Protein AF-A0A534C263-F1 (afdb_monomer)

pLDDT: mean 97.13, std 2.36, range [83.31, 98.56]

Mean predicted aligned error: 2.04 Å

Solvent-accessible surface area (backbone atoms only — not comparable to full-atom values): 2841 Å² total; per-residue (Å²): 94,81,45,80,39,74,46,29,81,40,76,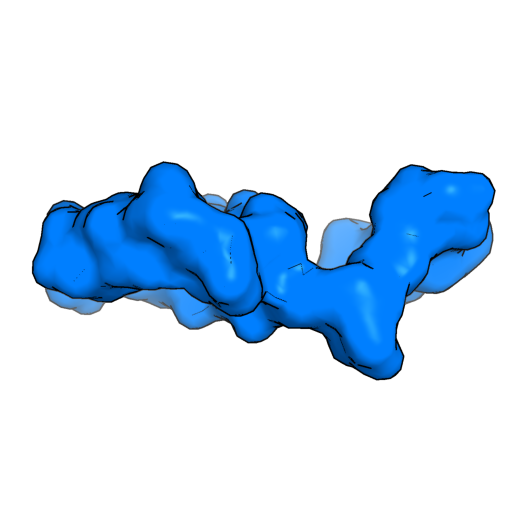64,33,45,50,49,63,73,65,55,55,92,75,47,51,72,50,70,31,32,60,92,78,50,47,83,86,39,65,68,61,46,60,73,74,103

Nearest PDB structures (foldseek):
  3d7l-assembly3_G  TM=8.274E-01  e=7.975E-02  Listeria innocua
  4b8w-assembly1_B  TM=8.757E-01  e=4.207E-01  Homo sapiens
  4yrd-assembly1_A  TM=6.988E-01  e=2.550E+00  Staphylococcus aureus subsp. aureus Mu50
  4yrd-assembly1_B  TM=6.962E-01  e=2.733E+00  Staphylococcus aureus subsp. aureus Mu50

Sequence (46 aa):
MKALITGAGGQVGRALLKAAPSHVDVSAVTREQLDIRDANAVGRMV

Structure (mmCIF, N/CA/C/O backbone):
data_AF-A0A534C263-F1
#
_entry.id   AF-A0A534C263-F1
#
loop_
_atom_site.group_PDB
_atom_site.id
_atom_site.type_symbol
_atom_site.label_atom_id
_atom_site.label_alt_id
_atom_site.label_comp_id
_atom_site.label_asym_id
_atom_site.label_entity_id
_atom_site.label_seq_id
_atom_site.pdbx_PDB_ins_code
_atom_site.Cartn_x
_atom_site.Cartn_y
_atom_site.Cartn_z
_atom_site.occupancy
_atom_site.B_iso_or_equiv
_atom_site.auth_seq_id
_atom_site.auth_comp_id
_atom_site.auth_asym_id
_atom_site.auth_atom_id
_atom_site.pdbx_PDB_model_num
ATOM 1 N N . MET A 1 1 ? -10.545 -6.414 10.567 1.00 93.25 1 MET A N 1
ATOM 2 C CA . MET A 1 1 ? -10.717 -6.651 9.109 1.00 93.25 1 MET A CA 1
ATOM 3 C C . MET A 1 1 ? -9.359 -6.474 8.443 1.00 93.25 1 MET A C 1
ATOM 5 O O . MET A 1 1 ? -8.590 -5.672 8.957 1.00 93.25 1 MET A O 1
ATOM 9 N N . LYS A 1 2 ? -9.044 -7.210 7.369 1.00 96.62 2 LYS A N 1
ATOM 10 C CA . LYS A 1 2 ? -7.780 -7.058 6.628 1.00 96.62 2 LYS A CA 1
ATOM 11 C C . LYS A 1 2 ? -8.026 -6.370 5.291 1.00 96.62 2 LYS A C 1
ATOM 13 O O . LYS A 1 2 ? -8.998 -6.706 4.620 1.00 96.62 2 LYS A O 1
ATOM 18 N N . ALA A 1 3 ? -7.162 -5.429 4.926 1.00 97.06 3 ALA A N 1
ATOM 19 C CA . ALA A 1 3 ? -7.228 -4.719 3.655 1.00 97.06 3 ALA A CA 1
ATOM 20 C C . ALA A 1 3 ? -5.849 -4.675 2.983 1.00 97.06 3 ALA A C 1
ATOM 22 O O . ALA A 1 3 ? -4.847 -4.378 3.631 1.00 97.06 3 ALA A O 1
ATOM 23 N N . LEU A 1 4 ? -5.815 -4.936 1.676 1.00 97.31 4 LEU A N 1
ATOM 24 C CA . LEU A 1 4 ? -4.635 -4.762 0.830 1.00 97.31 4 LEU A CA 1
ATOM 25 C C . LEU A 1 4 ? -4.822 -3.513 -0.037 1.00 97.31 4 LEU A C 1
ATOM 27 O O . LEU A 1 4 ? -5.805 -3.406 -0.768 1.00 97.31 4 LEU A O 1
ATOM 31 N N . ILE A 1 5 ? -3.871 -2.583 0.022 1.00 97.88 5 ILE A N 1
ATOM 32 C CA . ILE A 1 5 ? -3.827 -1.389 -0.826 1.00 97.88 5 ILE A CA 1
ATOM 33 C C . ILE A 1 5 ? -2.679 -1.540 -1.821 1.00 97.88 5 ILE A C 1
ATOM 35 O O . ILE A 1 5 ? -1.510 -1.432 -1.455 1.00 97.88 5 ILE A O 1
ATOM 39 N N . THR A 1 6 ? -3.003 -1.731 -3.097 1.00 97.94 6 THR A N 1
ATOM 40 C CA . THR A 1 6 ? -2.037 -1.642 -4.202 1.00 97.94 6 THR A CA 1
ATOM 41 C C . THR A 1 6 ? -1.886 -0.198 -4.673 1.00 97.94 6 THR A C 1
ATOM 43 O O . THR A 1 6 ? -2.843 0.575 -4.626 1.00 97.94 6 THR A O 1
ATOM 46 N N . GLY A 1 7 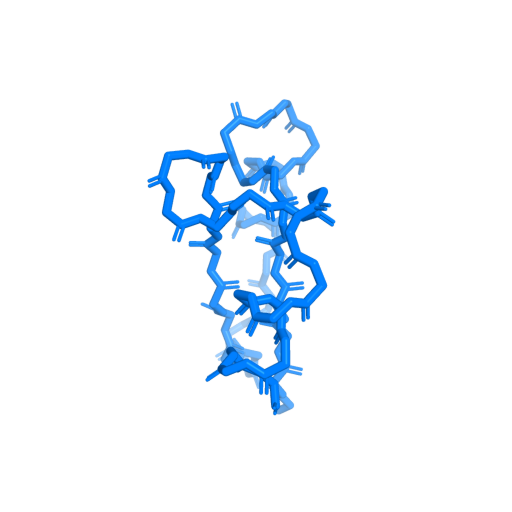? -0.706 0.187 -5.164 1.00 97.88 7 GLY A N 1
ATOM 47 C CA . GLY A 1 7 ? -0.461 1.572 -5.579 1.00 97.88 7 GLY A CA 1
ATOM 48 C C . GLY A 1 7 ? -0.392 2.538 -4.390 1.00 97.88 7 GLY A C 1
ATOM 49 O O . GLY A 1 7 ? -0.728 3.716 -4.522 1.00 97.88 7 GLY A O 1
ATOM 50 N N . ALA A 1 8 ? 0.068 2.054 -3.231 1.00 98.00 8 ALA A N 1
ATOM 51 C CA . ALA A 1 8 ? 0.151 2.818 -1.984 1.00 98.00 8 ALA A CA 1
ATOM 52 C C . ALA A 1 8 ? 1.000 4.104 -2.097 1.00 98.00 8 ALA A C 1
ATOM 54 O O . ALA A 1 8 ? 0.795 5.060 -1.352 1.00 98.00 8 ALA A O 1
ATOM 55 N N . GLY A 1 9 ? 1.912 4.163 -3.075 1.00 97.56 9 GLY A N 1
ATOM 56 C CA . GLY A 1 9 ? 2.719 5.344 -3.398 1.00 97.56 9 GLY A CA 1
ATOM 57 C C . GLY A 1 9 ? 2.001 6.422 -4.225 1.00 97.56 9 GLY A C 1
ATOM 58 O O . GLY A 1 9 ? 2.601 7.453 -4.522 1.00 97.56 9 GLY A O 1
ATOM 59 N N . GLY A 1 10 ? 0.745 6.216 -4.627 1.00 98.31 10 GLY A N 1
ATOM 60 C CA . GLY A 1 10 ? -0.075 7.219 -5.314 1.00 98.31 10 GLY A CA 1
ATOM 61 C C . GLY A 1 10 ? -0.737 8.213 -4.354 1.00 98.31 10 GLY A C 1
ATOM 62 O O . GLY A 1 10 ? -0.725 8.032 -3.138 1.00 98.31 10 GLY A O 1
ATOM 63 N N . GLN A 1 11 ? -1.354 9.270 -4.893 1.00 98.56 11 GLN A N 1
ATOM 64 C CA . GLN A 1 11 ? -2.070 10.268 -4.079 1.00 98.56 11 GLN A CA 1
ATOM 65 C C . GLN A 1 11 ? -3.202 9.623 -3.261 1.00 98.56 11 GLN A C 1
ATOM 67 O O . GLN A 1 11 ? -3.285 9.816 -2.050 1.00 98.56 11 GLN A O 1
ATOM 72 N N . VAL A 1 12 ? -4.016 8.789 -3.913 1.00 98.12 12 VAL A N 1
ATOM 73 C CA . VAL A 1 12 ? -5.133 8.083 -3.270 1.00 98.12 12 VAL A CA 1
ATOM 74 C C . VAL A 1 12 ? -4.633 7.033 -2.278 1.00 98.12 12 VAL A C 1
ATOM 76 O O . VAL A 1 12 ? -5.127 6.988 -1.159 1.00 98.12 12 VAL A O 1
ATOM 79 N N . GLY A 1 13 ? -3.614 6.242 -2.632 1.00 98.00 13 GLY A N 1
ATOM 80 C CA . GLY A 1 13 ? -3.035 5.239 -1.730 1.00 98.00 13 GLY A CA 1
ATOM 81 C C . GLY A 1 13 ? -2.533 5.845 -0.414 1.00 98.00 13 GLY A C 1
ATOM 82 O O . GLY A 1 13 ? -2.858 5.349 0.663 1.00 98.00 13 GLY A O 1
ATOM 83 N N . ARG A 1 14 ? -1.834 6.987 -0.488 1.00 98.50 14 ARG A N 1
ATOM 84 C CA . ARG A 1 14 ? -1.400 7.740 0.700 1.00 98.50 14 ARG A CA 1
ATOM 85 C C . ARG A 1 14 ? -2.573 8.288 1.514 1.00 98.50 14 ARG A C 1
ATOM 87 O O . ARG A 1 14 ? -2.535 8.233 2.741 1.00 98.50 14 ARG A O 1
ATOM 94 N N . ALA A 1 15 ? -3.606 8.812 0.853 1.00 98.56 15 ALA A N 1
ATOM 95 C CA . ALA A 1 15 ? -4.795 9.323 1.534 1.00 98.56 15 ALA A CA 1
ATOM 96 C C . ALA A 1 15 ? -5.564 8.207 2.261 1.00 98.56 15 ALA A C 1
ATOM 98 O O . ALA A 1 15 ? -5.961 8.395 3.408 1.00 98.56 15 ALA A O 1
ATOM 99 N N . LEU A 1 16 ? -5.707 7.035 1.635 1.00 98.12 16 LEU A N 1
ATOM 100 C CA . LEU A 1 16 ? -6.333 5.859 2.241 1.00 98.12 16 LEU A CA 1
ATOM 101 C C . LEU A 1 16 ? -5.562 5.376 3.469 1.00 98.12 16 LEU A C 1
ATOM 103 O O . LEU A 1 16 ? -6.177 5.117 4.496 1.00 98.12 16 LEU A O 1
ATOM 107 N N . LEU A 1 17 ? -4.229 5.321 3.398 1.00 97.56 17 LEU A N 1
ATOM 108 C CA . LEU A 1 17 ? -3.401 4.964 4.554 1.00 97.56 17 LEU A CA 1
ATOM 109 C C . LEU A 1 17 ? -3.564 5.949 5.710 1.00 97.56 17 LEU A C 1
ATOM 111 O O . LEU A 1 17 ? -3.676 5.536 6.859 1.00 97.56 17 LEU A O 1
ATOM 115 N N . LYS A 1 18 ? -3.623 7.251 5.413 1.00 98.00 18 LYS A N 1
ATOM 116 C CA . LYS A 1 18 ? -3.844 8.287 6.429 1.00 98.00 18 LYS A CA 1
ATOM 117 C C . LYS A 1 18 ? -5.232 8.190 7.073 1.00 98.00 18 LYS A C 1
ATOM 119 O O . LYS A 1 18 ? -5.381 8.529 8.241 1.00 98.00 18 LYS A O 1
ATOM 124 N N . ALA A 1 19 ? -6.237 7.771 6.307 1.00 98.00 19 ALA A N 1
ATOM 125 C CA . ALA A 1 19 ? -7.622 7.650 6.753 1.00 98.00 19 ALA A CA 1
ATOM 126 C C . ALA A 1 19 ? -7.971 6.256 7.309 1.00 98.00 19 ALA A C 1
ATOM 128 O O . ALA A 1 19 ? -9.113 6.038 7.715 1.00 98.00 19 ALA A O 1
ATOM 129 N N . ALA A 1 20 ? -7.025 5.311 7.309 1.00 97.62 20 ALA A N 1
ATOM 130 C CA . ALA A 1 20 ? -7.273 3.938 7.720 1.00 97.62 20 ALA A CA 1
ATOM 131 C C . ALA A 1 20 ? -7.719 3.871 9.196 1.00 97.62 20 ALA A C 1
ATOM 133 O O . ALA A 1 20 ? -7.017 4.382 10.074 1.00 97.62 20 ALA A O 1
ATOM 134 N N . PRO A 1 21 ? -8.866 3.233 9.502 1.00 97.38 21 PRO A N 1
ATOM 135 C 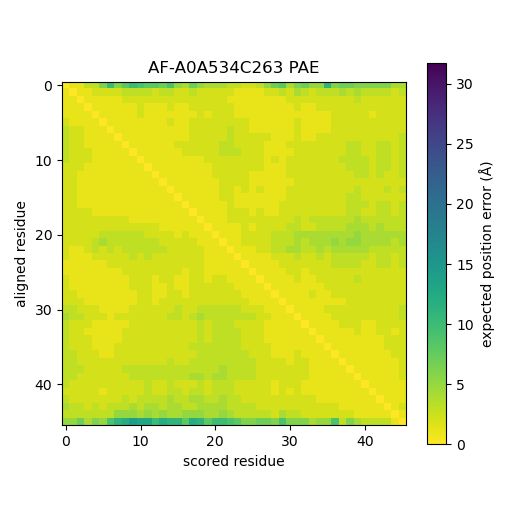CA . PRO A 1 21 ? -9.294 3.037 10.881 1.00 97.38 21 PRO A CA 1
ATOM 136 C C . PRO A 1 21 ? -8.335 2.1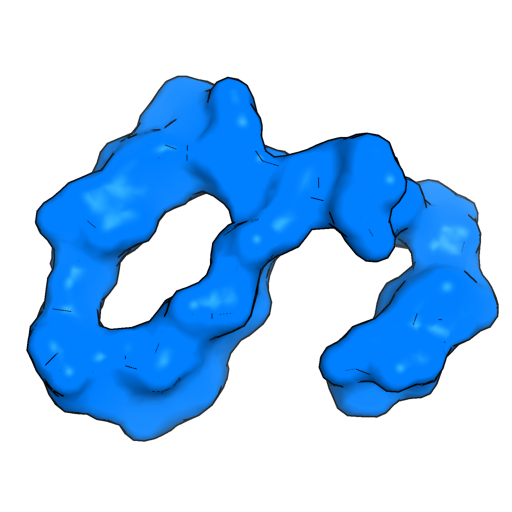17 11.642 1.00 97.38 21 PRO A C 1
ATOM 138 O O . PRO A 1 21 ? -7.844 1.135 11.092 1.00 97.38 21 PRO A O 1
ATOM 141 N N . SER A 1 22 ? -8.161 2.355 12.943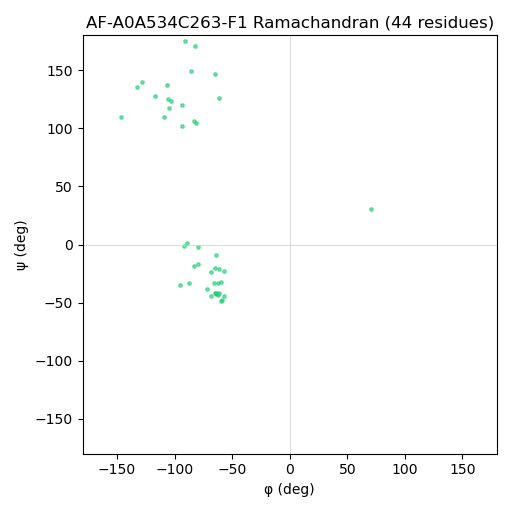 1.00 96.31 22 SER A N 1
ATOM 142 C CA . SER A 1 22 ?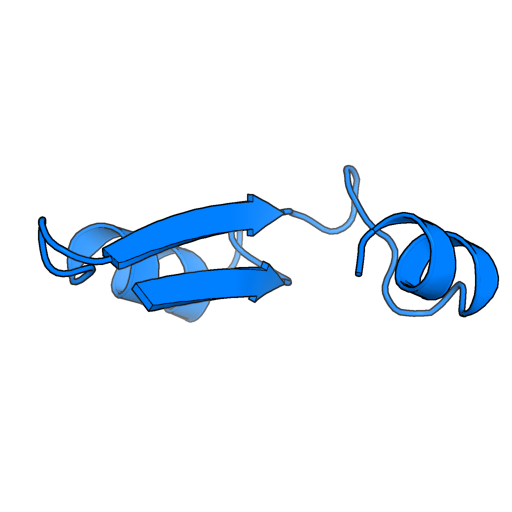 -7.254 1.569 13.800 1.00 96.31 22 SER A CA 1
ATOM 143 C C . SER A 1 22 ? -7.603 0.079 13.917 1.00 96.31 22 SER A C 1
ATOM 145 O O . SER A 1 22 ? -6.749 -0.725 14.272 1.00 96.31 22 SER A O 1
ATOM 147 N N . HIS A 1 23 ? -8.850 -0.304 13.629 1.00 97.25 23 HIS A N 1
ATOM 148 C CA . HIS A 1 23 ? -9.315 -1.695 13.669 1.00 97.25 23 HIS A CA 1
ATOM 149 C C . HIS A 1 23 ? -9.125 -2.449 12.335 1.00 97.25 23 HIS A C 1
ATOM 151 O O . HIS A 1 23 ? -9.539 -3.612 12.205 1.00 97.25 23 HIS A O 1
ATOM 157 N N . VAL A 1 24 ? -8.549 -1.791 11.324 1.00 97.81 24 VAL A N 1
ATOM 158 C CA . VAL A 1 24 ? -8.211 -2.396 10.034 1.00 97.81 24 VAL A CA 1
ATOM 159 C C . VAL A 1 24 ? -6.710 -2.654 9.986 1.00 97.81 24 VAL A C 1
ATOM 161 O O . VAL A 1 24 ? -5.905 -1.741 10.129 1.00 97.81 24 VAL A O 1
ATOM 164 N N . ASP A 1 25 ? -6.345 -3.910 9.751 1.00 97.62 25 ASP A N 1
ATOM 165 C CA . ASP A 1 25 ? -4.971 -4.312 9.462 1.00 97.62 25 ASP A CA 1
ATOM 166 C C . ASP A 1 25 ? -4.711 -4.084 7.967 1.00 97.62 25 ASP A C 1
ATOM 168 O O . ASP A 1 25 ? -5.289 -4.766 7.111 1.00 97.62 25 ASP A O 1
ATOM 172 N N . VAL A 1 26 ? -3.930 -3.047 7.657 1.00 97.75 26 VAL A N 1
ATOM 173 C CA . VAL A 1 26 ? -3.690 -2.582 6.288 1.00 97.75 26 VAL A CA 1
ATOM 174 C C . VAL A 1 26 ? -2.301 -2.998 5.824 1.00 97.75 26 VAL A C 1
ATOM 176 O O . VAL A 1 26 ? -1.291 -2.509 6.324 1.00 97.75 26 VAL A O 1
ATOM 179 N N . SER A 1 27 ? -2.255 -3.828 4.785 1.00 97.38 27 SER A N 1
ATOM 180 C CA . SER A 1 27 ? -1.046 -4.078 4.000 1.00 97.38 27 SER A CA 1
ATOM 181 C C . SER A 1 27 ? -1.028 -3.136 2.801 1.00 97.38 27 SER A C 1
ATOM 183 O O . SER A 1 27 ? -1.943 -3.154 1.982 1.00 97.38 27 SER A O 1
ATOM 185 N N . ALA A 1 28 ? -0.004 -2.295 2.682 1.00 97.81 28 ALA A N 1
ATOM 186 C CA . ALA A 1 28 ? 0.123 -1.337 1.587 1.00 97.81 2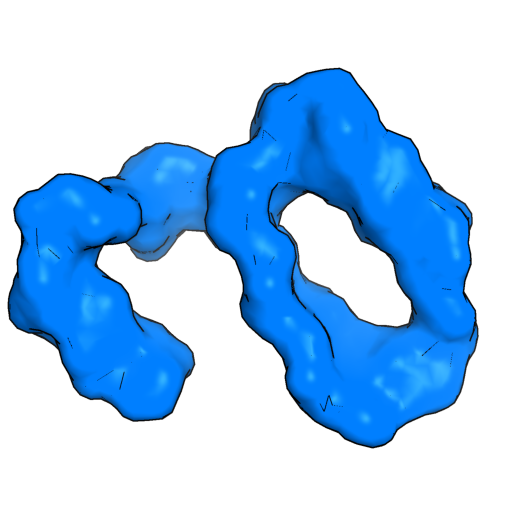8 ALA A CA 1
ATOM 187 C C . ALA A 1 28 ? 1.359 -1.652 0.752 1.00 97.81 28 ALA A C 1
ATOM 189 O O . ALA A 1 28 ? 2.459 -1.746 1.293 1.00 97.81 28 ALA A O 1
ATOM 190 N N . VAL A 1 29 ? 1.176 -1.780 -0.560 1.00 98.12 29 VAL A N 1
ATOM 191 C CA . VAL A 1 29 ? 2.249 -2.125 -1.494 1.00 98.12 29 VAL A CA 1
ATOM 192 C C . VAL A 1 29 ? 2.324 -1.140 -2.657 1.00 98.12 29 VAL A C 1
ATOM 194 O O . VAL A 1 29 ? 1.311 -0.680 -3.201 1.00 98.12 29 VAL A O 1
ATOM 197 N N . THR A 1 30 ? 3.546 -0.794 -3.047 1.00 98.00 30 THR A N 1
ATOM 198 C CA . THR A 1 30 ? 3.852 -0.083 -4.291 1.00 98.00 30 THR A CA 1
ATOM 199 C C . THR A 1 30 ? 4.128 -1.073 -5.422 1.00 98.00 30 THR A C 1
ATOM 201 O O . THR A 1 30 ? 4.168 -2.286 -5.214 1.00 98.00 30 THR A O 1
ATOM 204 N N . ARG A 1 31 ? 4.332 -0.558 -6.640 1.00 97.50 31 ARG A N 1
ATOM 205 C CA . ARG A 1 31 ? 4.638 -1.387 -7.813 1.00 97.50 31 ARG A CA 1
ATOM 206 C C . ARG A 1 31 ? 5.949 -2.162 -7.656 1.00 97.50 31 ARG A C 1
ATOM 208 O O . ARG A 1 31 ? 6.057 -3.270 -8.161 1.00 97.50 31 ARG A O 1
ATOM 215 N N . GLU A 1 32 ? 6.928 -1.588 -6.963 1.00 97.12 32 GLU A N 1
ATOM 216 C CA . GLU A 1 32 ? 8.231 -2.212 -6.704 1.00 97.12 32 GLU A CA 1
ATOM 217 C C . GLU A 1 32 ? 8.115 -3.409 -5.748 1.00 97.12 32 GLU A C 1
ATOM 219 O O . GLU A 1 32 ? 8.969 -4.290 -5.762 1.00 97.12 32 GLU A O 1
ATOM 224 N N . GLN A 1 33 ? 7.060 -3.449 -4.928 1.00 97.56 33 GLN A N 1
ATOM 225 C CA . GLN A 1 33 ? 6.790 -4.527 -3.973 1.00 97.56 33 GLN A CA 1
ATOM 226 C C . GLN A 1 33 ? 5.832 -5.580 -4.548 1.00 97.56 33 GLN A C 1
ATOM 228 O O . GLN A 1 33 ? 5.973 -6.765 -4.255 1.00 97.56 33 GLN A O 1
ATOM 233 N N . LEU A 1 34 ? 4.862 -5.157 -5.366 1.00 97.75 34 LEU A N 1
ATOM 234 C CA . LEU A 1 34 ? 3.932 -6.032 -6.076 1.00 97.75 34 LEU A CA 1
ATOM 235 C C . LEU A 1 34 ? 3.561 -5.415 -7.430 1.00 97.75 34 LEU A C 1
ATOM 237 O O . LEU A 1 34 ? 2.805 -4.441 -7.501 1.00 97.75 34 LEU A O 1
ATOM 241 N N . ASP A 1 35 ? 4.039 -6.018 -8.518 1.00 97.94 35 ASP A N 1
ATOM 242 C CA . ASP A 1 35 ? 3.561 -5.678 -9.856 1.00 97.94 35 ASP A CA 1
ATOM 243 C C . ASP A 1 35 ? 2.241 -6.406 -10.126 1.00 97.94 35 ASP A C 1
ATOM 245 O O . ASP A 1 35 ? 2.221 -7.599 -10.414 1.00 97.94 35 ASP A O 1
ATOM 249 N N . ILE A 1 36 ? 1.126 -5.676 -10.068 1.00 97.31 36 ILE A N 1
ATOM 250 C CA . ILE A 1 36 ? -0.220 -6.231 -10.291 1.00 97.31 36 ILE A CA 1
ATOM 251 C C . ILE A 1 36 ? -0.441 -6.767 -11.716 1.00 97.31 36 ILE A C 1
ATOM 253 O O . ILE A 1 36 ? -1.467 -7.385 -11.985 1.00 97.31 36 ILE A O 1
ATOM 257 N N . ARG A 1 37 ? 0.500 -6.525 -12.640 1.00 97.88 37 ARG A N 1
ATOM 258 C CA . ARG A 1 37 ? 0.489 -7.100 -13.993 1.00 97.88 37 ARG A CA 1
ATOM 259 C C . ARG A 1 37 ? 1.011 -8.542 -14.018 1.00 97.88 37 ARG A C 1
ATOM 261 O O . ARG A 1 37 ? 0.772 -9.239 -14.999 1.00 97.88 37 ARG A O 1
ATOM 268 N N . ASP A 1 38 ? 1.708 -8.990 -12.971 1.00 98.12 38 ASP A N 1
ATOM 269 C CA . ASP A 1 38 ? 2.135 -10.380 -12.797 1.00 98.12 38 ASP A CA 1
ATOM 270 C C . ASP A 1 38 ? 1.093 -11.149 -11.971 1.00 98.12 38 ASP A C 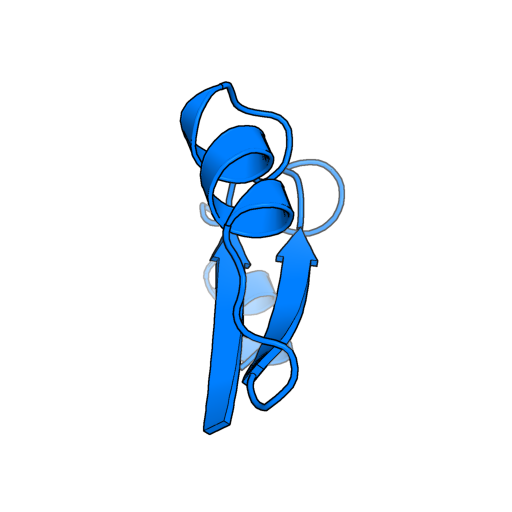1
ATOM 272 O O . ASP A 1 38 ? 1.045 -11.069 -10.741 1.00 98.12 38 ASP A O 1
ATOM 276 N N . ALA A 1 39 ? 0.268 -11.940 -12.659 1.00 98.00 39 ALA A N 1
ATOM 277 C CA . ALA A 1 39 ? -0.760 -12.763 -12.028 1.00 98.00 39 ALA A CA 1
ATOM 278 C C . ALA A 1 39 ? -0.189 -13.777 -11.018 1.00 98.00 39 ALA A C 1
ATOM 280 O O . ALA A 1 39 ? -0.827 -14.053 -10.002 1.00 98.00 39 ALA A O 1
ATOM 281 N N . ASN A 1 40 ? 1.022 -14.298 -11.246 1.00 97.88 40 ASN A N 1
ATOM 282 C CA . ASN A 1 40 ? 1.657 -15.221 -10.307 1.00 97.88 40 ASN A CA 1
ATOM 283 C C . ASN A 1 40 ? 2.122 -14.491 -9.043 1.00 97.88 40 ASN A C 1
ATOM 285 O O . ASN A 1 40 ? 2.024 -15.042 -7.948 1.00 97.88 40 ASN A O 1
ATOM 289 N N . ALA A 1 41 ? 2.636 -13.264 -9.170 1.00 97.19 41 ALA A N 1
ATOM 290 C CA . ALA A 1 41 ? 2.994 -12.446 -8.013 1.00 97.19 41 ALA A CA 1
ATOM 291 C C . ALA A 1 41 ? 1.765 -12.083 -7.176 1.00 97.19 41 ALA A C 1
ATOM 293 O O . ALA A 1 41 ? 1.816 -12.202 -5.953 1.00 97.19 41 ALA A O 1
ATOM 294 N N . VAL A 1 42 ? 0.653 -11.723 -7.826 1.00 97.25 42 VAL A N 1
ATOM 295 C CA . VAL A 1 42 ? -0.628 -11.481 -7.147 1.00 97.25 42 VAL A CA 1
ATOM 296 C C . VAL A 1 42 ? -1.088 -12.735 -6.406 1.00 97.25 42 VAL A C 1
ATOM 298 O O . VAL A 1 42 ? -1.376 -12.652 -5.219 1.00 97.25 42 VAL A O 1
ATOM 301 N N . GLY A 1 43 ? -1.071 -13.903 -7.055 1.00 96.75 43 GLY A N 1
ATOM 302 C CA . GLY A 1 43 ? -1.498 -15.162 -6.436 1.00 96.75 43 GLY A CA 1
ATOM 303 C C . GLY A 1 43 ? -0.637 -15.636 -5.258 1.00 96.75 43 GLY A C 1
ATOM 304 O O . GLY A 1 43 ? -1.108 -16.421 -4.450 1.00 96.75 43 GLY A O 1
ATOM 305 N N . ARG A 1 44 ? 0.613 -15.170 -5.127 1.00 96.19 44 ARG A N 1
ATOM 306 C CA . ARG A 1 44 ? 1.446 -15.440 -3.938 1.00 96.19 44 ARG A CA 1
ATOM 307 C C . ARG A 1 44 ? 1.168 -14.488 -2.774 1.00 96.19 44 ARG A C 1
ATOM 309 O O . ARG A 1 44 ? 1.592 -14.771 -1.658 1.00 96.19 44 ARG A O 1
ATOM 316 N N . MET A 1 45 ? 0.546 -13.342 -3.046 1.00 92.12 45 MET A N 1
ATOM 317 C CA . MET A 1 45 ? 0.275 -12.301 -2.054 1.00 92.12 45 MET A CA 1
ATOM 318 C C . MET A 1 45 ? -1.048 -12.529 -1.312 1.00 92.12 45 MET A C 1
ATOM 320 O O . MET A 1 45 ? -1.150 -12.137 -0.149 1.00 92.12 45 M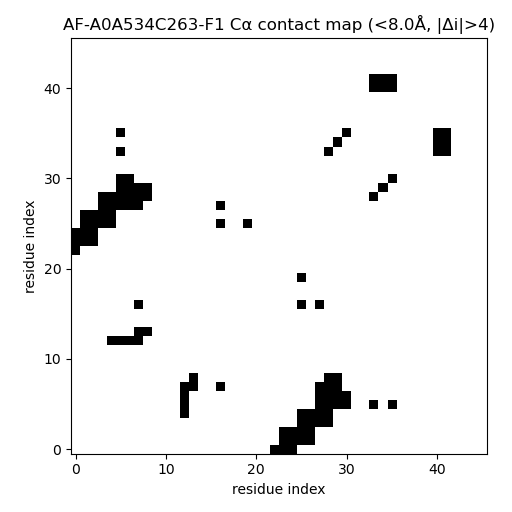ET A O 1
ATOM 324 N N . VAL A 1 46 ? -2.056 -13.097 -1.988 1.00 83.31 46 VAL A N 1
ATOM 325 C CA . VAL A 1 46 ? -3.435 -13.234 -1.479 1.00 83.31 46 VAL A CA 1
ATOM 326 C C . VAL A 1 46 ? -3.823 -14.663 -1.142 1.00 83.31 46 VAL A C 1
ATOM 328 O O . VAL A 1 46 ? -3.371 -15.585 -1.851 1.00 83.31 46 VAL A O 1
#

Secondary structure (DSSP, 8-state):
-EEEEETTTSHHHHHHHHH--TTSEEEEE-TTT--TT-HHHHHHH-

Radius of gyration: 11.04 Å; Cα contacts (8 Å, |Δi|>4): 53; chains: 1; bounding box: 19×26×28 Å

Foldseek 3Di:
DEEEAEQCVDPVNVVCVVVPDPPYHYHYDYCVRAVPVDPVSVVVVD